Protein AF-A0A2G5L0D1-F1 (afdb_monomer_lite)

Sequence (98 aa):
MLESGLSLLSIGCGILGAHLTTVLLPRLSFGLTGNTIAGVFGSVFLVKSLGRLGFSPSYIIVDQQVDSPLLLLNLLISLISGFGAVIFSRFIQRQFLP

Secondary structure (DSSP, 8-state):
-HHHHHHHHHHHHHHHHHHHHHHH-GGG--HHHHHHHHHHHHHHHHHHHTGGGTTSHHHHEETTEE-HHHHHHHHHHHHHHHHHHHHHHHHHHHHH--

Foldseek 3Di:
DQLVVLLVLLLVLLLVLLVVLCVVVVVLDPPNVVLSVLSNCLLVVQLVVCVVVQLRSVSQQDPNDGNPVSSVVSSVSSSVSSNVSSVVVSVVCVVPPD

Structure (mmCIF, N/CA/C/O backbone):
data_AF-A0A2G5L0D1-F1
#
_entry.id   AF-A0A2G5L0D1-F1
#
loop_
_atom_site.group_PDB
_atom_site.id
_atom_site.type_symbol
_atom_site.label_atom_id
_atom_site.label_alt_id
_atom_site.label_comp_id
_atom_site.label_asym_id
_atom_site.label_entity_id
_atom_site.label_seq_id
_atom_site.pdbx_PDB_ins_code
_atom_site.Cartn_x
_atom_site.Cartn_y
_atom_site.Cartn_z
_atom_site.occupancy
_atom_site.B_iso_or_equiv
_atom_site.auth_seq_id
_atom_site.auth_comp_id
_atom_site.auth_asym_id
_atom_site.auth_atom_id
_atom_site.pdbx_PDB_model_num
ATOM 1 N N . MET A 1 1 ? 7.032 -13.272 -15.695 1.00 70.06 1 MET A N 1
ATOM 2 C CA . MET A 1 1 ? 7.323 -13.693 -14.299 1.00 70.06 1 MET A CA 1
ATOM 3 C C . MET A 1 1 ? 7.808 -12.531 -13.428 1.00 70.06 1 MET A C 1
ATOM 5 O O . MET A 1 1 ? 7.351 -12.425 -12.296 1.00 70.06 1 MET A O 1
ATOM 9 N N . LEU A 1 2 ? 8.671 -11.635 -13.930 1.00 84.81 2 LEU A N 1
ATOM 10 C CA . LEU A 1 2 ? 9.098 -10.430 -13.194 1.00 84.81 2 LEU A CA 1
ATOM 11 C C . LEU A 1 2 ? 7.937 -9.469 -12.871 1.00 84.81 2 LEU A C 1
ATOM 13 O O . LEU A 1 2 ? 7.798 -9.053 -11.727 1.00 84.81 2 LEU A O 1
ATOM 17 N N . GLU A 1 3 ? 7.048 -9.196 -13.830 1.00 85.31 3 GLU A N 1
ATOM 18 C CA . GLU A 1 3 ? 5.878 -8.312 -13.647 1.00 85.31 3 GLU A CA 1
ATOM 19 C C . GLU A 1 3 ? 4.972 -8.718 -12.476 1.00 85.31 3 GLU A C 1
ATOM 21 O O . GLU A 1 3 ? 4.570 -7.886 -11.661 1.00 85.31 3 GLU A O 1
ATOM 26 N N . SER A 1 4 ? 4.664 -10.013 -12.365 1.00 89.44 4 SER A N 1
ATOM 27 C CA . SER A 1 4 ? 3.878 -10.554 -11.256 1.00 89.44 4 SER A CA 1
ATOM 28 C C . SER A 1 4 ? 4.607 -10.408 -9.917 1.00 89.44 4 SER A C 1
ATOM 30 O O . SER A 1 4 ? 3.968 -10.108 -8.913 1.00 89.44 4 SER A O 1
ATOM 32 N N . GLY A 1 5 ? 5.938 -10.550 -9.894 1.00 91.00 5 GLY A N 1
ATOM 33 C CA . GLY A 1 5 ? 6.747 -10.318 -8.694 1.00 91.00 5 GLY A CA 1
ATOM 34 C C . GLY A 1 5 ? 6.733 -8.853 -8.252 1.00 91.00 5 GLY A C 1
ATOM 35 O O . GLY A 1 5 ? 6.498 -8.571 -7.080 1.00 91.00 5 GLY A O 1
ATOM 36 N N . LEU A 1 6 ? 6.887 -7.918 -9.194 1.00 91.88 6 LEU A N 1
ATOM 37 C CA . LEU A 1 6 ? 6.770 -6.479 -8.927 1.00 91.88 6 LEU A CA 1
ATOM 38 C C . LEU A 1 6 ? 5.365 -6.100 -8.444 1.00 91.88 6 LEU A C 1
ATOM 40 O O . LEU A 1 6 ? 5.222 -5.291 -7.531 1.00 91.88 6 LEU A O 1
ATOM 44 N N . SER A 1 7 ? 4.329 -6.725 -9.007 1.00 92.81 7 SER A N 1
ATOM 45 C CA . SER A 1 7 ? 2.946 -6.518 -8.563 1.00 92.81 7 SER A CA 1
ATOM 46 C C . SER A 1 7 ? 2.754 -6.955 -7.108 1.00 92.81 7 SER A C 1
ATOM 48 O O . SER A 1 7 ? 2.171 -6.218 -6.316 1.00 92.81 7 SER A O 1
ATOM 50 N N . LEU A 1 8 ? 3.281 -8.125 -6.731 1.00 95.06 8 LEU A N 1
ATOM 51 C CA . LEU A 1 8 ? 3.222 -8.619 -5.353 1.00 95.06 8 LEU A CA 1
ATOM 52 C C . LEU A 1 8 ? 4.034 -7.746 -4.392 1.00 95.06 8 LEU A C 1
ATOM 54 O O . LEU A 1 8 ? 3.566 -7.464 -3.291 1.00 95.06 8 LEU A O 1
ATOM 58 N N . LEU A 1 9 ? 5.213 -7.277 -4.811 1.00 94.88 9 LEU A N 1
ATOM 59 C CA . LEU A 1 9 ? 6.031 -6.351 -4.026 1.00 94.88 9 LEU A CA 1
ATOM 60 C C . LEU A 1 9 ? 5.286 -5.035 -3.774 1.00 94.88 9 LEU A C 1
ATOM 62 O O . LEU A 1 9 ? 5.251 -4.548 -2.644 1.00 94.88 9 LEU A O 1
ATOM 66 N N . SER A 1 10 ? 4.643 -4.500 -4.813 1.00 95.00 10 SER A N 1
ATOM 67 C CA . SER A 1 10 ? 3.805 -3.308 -4.717 1.00 95.00 10 SER A CA 1
ATOM 68 C C . SER A 1 10 ? 2.672 -3.517 -3.712 1.00 95.00 10 SER A C 1
ATOM 70 O O . SER A 1 10 ? 2.551 -2.737 -2.771 1.00 95.00 10 SER A O 1
ATOM 72 N N . ILE A 1 11 ? 1.911 -4.612 -3.817 1.00 96.62 11 ILE A N 1
ATOM 73 C CA . ILE A 1 11 ? 0.835 -4.944 -2.866 1.00 96.62 11 ILE A CA 1
ATOM 74 C C . ILE A 1 11 ? 1.376 -5.084 -1.435 1.00 96.62 11 ILE A C 1
ATOM 76 O O . ILE A 1 11 ? 0.780 -4.557 -0.497 1.00 96.62 11 ILE A O 1
ATOM 80 N N . GLY A 1 12 ? 2.523 -5.745 -1.259 1.00 97.69 12 GLY A N 1
ATOM 81 C CA . GLY A 1 12 ? 3.194 -5.867 0.035 1.00 97.69 12 GLY A CA 1
ATOM 82 C C . GLY A 1 12 ? 3.527 -4.505 0.648 1.00 97.69 12 GLY A C 1
ATOM 83 O O . GLY A 1 12 ? 3.234 -4.271 1.819 1.00 97.69 12 GLY A O 1
ATOM 84 N N . CYS A 1 13 ? 4.045 -3.570 -0.153 1.00 97.56 13 CYS A N 1
ATOM 85 C CA . CYS A 1 13 ? 4.254 -2.181 0.266 1.00 97.56 13 CYS A CA 1
ATOM 86 C C . CYS A 1 13 ? 2.945 -1.496 0.694 1.00 97.56 13 CYS A C 1
ATOM 88 O O . CYS A 1 13 ? 2.915 -0.809 1.712 1.00 97.56 13 CYS A O 1
ATOM 90 N N . GLY A 1 14 ? 1.845 -1.731 -0.021 1.00 97.88 14 GLY A N 1
ATOM 91 C CA . GLY A 1 14 ? 0.525 -1.218 0.355 1.00 97.88 14 GLY A CA 1
ATOM 92 C C . GLY A 1 14 ? 0.040 -1.750 1.704 1.00 97.88 14 GLY A C 1
ATOM 93 O O . GLY A 1 14 ? -0.432 -0.987 2.549 1.00 97.88 14 GLY A O 1
ATOM 94 N N . ILE A 1 15 ? 0.218 -3.050 1.951 1.00 98.44 15 ILE A N 1
ATOM 95 C CA . ILE A 1 15 ? -0.083 -3.678 3.246 1.00 98.44 15 ILE A CA 1
ATOM 96 C C . ILE A 1 15 ? 0.764 -3.050 4.361 1.00 98.44 15 ILE A C 1
ATOM 98 O O . ILE A 1 15 ? 0.226 -2.711 5.417 1.00 98.44 15 ILE A O 1
ATOM 102 N N . LEU A 1 16 ? 2.065 -2.844 4.129 1.00 98.19 16 LEU A N 1
ATOM 103 C CA . LEU A 1 16 ? 2.944 -2.173 5.091 1.00 98.19 16 LEU A CA 1
ATOM 104 C C . LEU A 1 16 ? 2.464 -0.752 5.400 1.00 98.19 16 LEU A C 1
ATOM 106 O O . LEU A 1 16 ? 2.408 -0.378 6.569 1.00 98.19 16 LEU A O 1
ATOM 110 N N . GLY A 1 17 ? 2.058 0.015 4.385 1.00 97.62 17 GLY A N 1
ATOM 111 C CA . GLY A 1 17 ? 1.515 1.363 4.565 1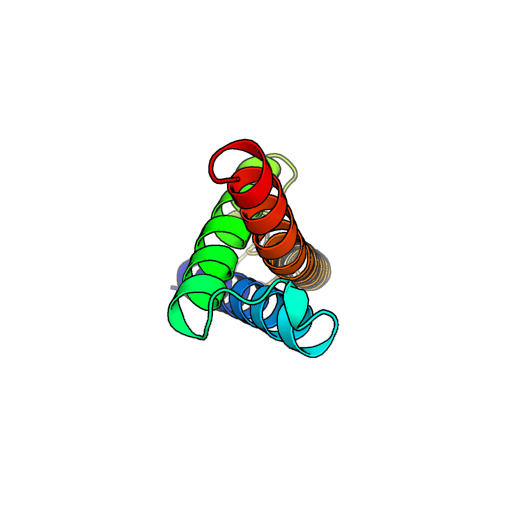.00 97.62 17 GLY A CA 1
ATOM 112 C C . GLY A 1 17 ? 0.255 1.374 5.433 1.00 97.62 17 GLY A C 1
ATOM 113 O O . GLY A 1 17 ? 0.138 2.179 6.361 1.00 97.62 17 GLY A O 1
ATOM 114 N N . ALA A 1 18 ? -0.660 0.432 5.202 1.00 98.12 18 ALA A N 1
ATOM 115 C CA . ALA A 1 18 ? -1.871 0.292 6.005 1.00 98.12 18 ALA A CA 1
ATOM 116 C C . ALA A 1 18 ? -1.566 -0.049 7.475 1.00 98.12 18 ALA A C 1
ATOM 118 O O . ALA A 1 18 ? -2.099 0.593 8.381 1.00 98.12 18 ALA A O 1
ATOM 119 N N . HIS A 1 19 ? -0.664 -0.999 7.740 1.00 98.12 19 HIS A N 1
ATOM 120 C CA . HIS A 1 19 ? -0.281 -1.336 9.117 1.00 98.12 19 HIS A CA 1
ATOM 121 C C . HIS A 1 19 ? 0.486 -0.204 9.799 1.00 98.12 19 HIS A C 1
ATOM 123 O O . HIS A 1 19 ? 0.166 0.133 10.941 1.00 98.12 19 HIS A O 1
ATOM 129 N N . LEU A 1 20 ? 1.411 0.457 9.095 1.00 97.62 20 LEU A N 1
ATOM 130 C CA . LEU A 1 20 ? 2.136 1.622 9.605 1.00 97.62 20 LEU A CA 1
ATOM 131 C C . LEU A 1 20 ? 1.174 2.739 10.023 1.00 97.62 20 LEU A C 1
ATOM 133 O O . LEU A 1 20 ? 1.342 3.339 11.082 1.00 97.62 20 LEU A O 1
ATOM 137 N N . THR A 1 21 ? 0.113 2.963 9.246 1.00 96.88 21 THR A N 1
ATOM 138 C CA . THR A 1 21 ? -0.948 3.923 9.594 1.00 96.88 21 THR A CA 1
ATOM 139 C C . THR A 1 21 ? -1.545 3.623 10.949 1.00 96.88 21 THR A C 1
ATOM 141 O O . THR A 1 21 ? -1.769 4.534 11.731 1.00 96.88 21 THR A O 1
ATOM 144 N N . THR A 1 22 ? -1.787 2.354 11.255 1.00 94.38 22 THR A N 1
ATOM 145 C CA . THR A 1 22 ? -2.395 1.962 12.530 1.00 94.38 22 THR A CA 1
ATOM 146 C C . THR A 1 22 ? -1.409 1.930 13.689 1.00 94.38 22 THR A C 1
ATOM 148 O O . THR A 1 22 ? -1.830 2.063 14.833 1.00 94.38 22 THR A O 1
ATOM 151 N N . VAL A 1 23 ? -0.106 1.844 13.412 1.00 96.31 23 VAL A N 1
ATOM 152 C CA . VAL A 1 23 ? 0.941 2.097 14.412 1.00 96.31 23 VAL A CA 1
ATOM 153 C C . VAL A 1 23 ? 0.986 3.587 14.770 1.00 96.31 23 VAL A C 1
ATOM 155 O O . VAL A 1 23 ? 1.030 3.931 15.947 1.00 96.31 23 VAL A O 1
ATOM 158 N N . LEU A 1 24 ? 0.917 4.476 13.771 1.00 96.81 24 LEU A N 1
ATOM 159 C CA . LEU A 1 24 ? 0.946 5.933 13.968 1.00 96.81 24 LEU A CA 1
ATOM 160 C C . LEU A 1 24 ? -0.387 6.496 14.491 1.00 96.81 24 LEU A C 1
ATOM 162 O O . LEU A 1 24 ? -0.411 7.431 15.288 1.00 96.81 24 LEU A O 1
ATOM 166 N N . LEU A 1 25 ? -1.508 5.924 14.048 1.00 96.12 25 LEU A N 1
ATOM 167 C CA . LEU A 1 25 ? -2.877 6.353 14.335 1.00 96.12 25 LEU A CA 1
ATOM 168 C C . LEU A 1 25 ? -3.740 5.152 14.779 1.00 96.12 25 LEU A C 1
ATOM 170 O O . LEU A 1 25 ? -4.657 4.743 14.058 1.00 96.12 25 LEU A O 1
ATOM 174 N N . PRO A 1 26 ? -3.531 4.607 15.995 1.00 94.56 26 PRO A N 1
ATOM 175 C CA . PRO A 1 26 ? -4.217 3.392 16.460 1.00 94.56 26 PRO A CA 1
ATOM 176 C C . PRO A 1 26 ? -5.749 3.473 16.446 1.00 94.56 26 PRO A C 1
ATOM 178 O O . PRO A 1 26 ? -6.435 2.469 16.267 1.00 94.56 26 PRO A O 1
ATOM 181 N N . ARG A 1 27 ? -6.309 4.686 16.567 1.00 93.56 27 ARG A N 1
ATOM 182 C CA . ARG A 1 27 ? -7.763 4.955 16.546 1.00 93.56 27 ARG A CA 1
ATOM 183 C C . ARG A 1 27 ? -8.440 4.628 15.208 1.00 93.56 27 ARG A C 1
ATOM 185 O O . ARG A 1 27 ? -9.674 4.560 15.151 1.00 93.56 27 ARG A O 1
ATOM 192 N N . LEU A 1 28 ? -7.655 4.491 14.140 1.00 95.12 28 LEU A N 1
ATOM 193 C CA . LEU A 1 28 ? -8.122 4.162 12.793 1.00 95.12 28 LEU A CA 1
ATOM 194 C C . LEU A 1 28 ? -8.016 2.662 12.481 1.00 95.12 28 LEU A C 1
ATOM 196 O O . LEU A 1 28 ? -8.341 2.261 11.371 1.00 95.12 28 LEU A O 1
ATOM 200 N N . SER A 1 29 ? -7.555 1.842 13.430 1.00 94.31 29 SER A N 1
ATOM 201 C CA . SER A 1 29 ? -7.334 0.416 13.199 1.00 94.31 29 SER A CA 1
ATOM 202 C C . SER A 1 29 ? -8.630 -0.359 12.968 1.00 94.31 29 SER A C 1
ATOM 204 O O . SER A 1 29 ? -9.603 -0.202 13.706 1.00 94.31 29 SER A O 1
ATOM 206 N N . PHE A 1 30 ? -8.591 -1.252 11.979 1.00 94.31 30 PHE A N 1
ATOM 207 C CA . PHE A 1 30 ? -9.617 -2.255 11.684 1.00 94.31 30 PHE A CA 1
ATOM 208 C C . PHE A 1 30 ? -9.160 -3.675 12.063 1.00 94.31 30 PHE A C 1
ATOM 210 O O . PHE A 1 30 ? -9.718 -4.668 11.594 1.00 94.31 30 PHE A O 1
ATOM 217 N N . GLY A 1 31 ? -8.117 -3.783 12.894 1.00 95.25 31 GLY A N 1
ATOM 218 C CA . GLY A 1 31 ? -7.464 -5.050 13.214 1.00 95.25 31 GLY A CA 1
ATOM 219 C C . GLY A 1 31 ? -6.611 -5.588 12.060 1.00 95.25 31 GLY A C 1
ATOM 220 O O . GLY A 1 31 ? -6.540 -5.003 10.980 1.00 95.25 31 GLY A O 1
ATOM 221 N N . LEU A 1 32 ? -5.952 -6.729 12.287 1.00 95.62 32 LEU A N 1
ATOM 222 C CA . LEU A 1 32 ? -4.973 -7.289 11.347 1.00 95.62 32 LEU A CA 1
ATOM 223 C C . LEU A 1 32 ? -5.572 -7.520 9.949 1.00 95.62 32 LEU A C 1
ATOM 225 O O . LEU A 1 32 ? -5.021 -7.066 8.943 1.00 95.62 32 LEU A O 1
ATOM 229 N N . THR A 1 33 ? -6.719 -8.199 9.894 1.00 97.00 33 THR A N 1
ATOM 230 C CA . THR A 1 33 ? -7.395 -8.553 8.641 1.00 97.00 33 THR A CA 1
ATOM 231 C C . THR A 1 33 ? -7.912 -7.316 7.914 1.00 97.00 33 THR A C 1
ATOM 233 O O . THR A 1 33 ? -7.645 -7.159 6.725 1.00 97.00 33 THR A O 1
ATOM 236 N N . GLY A 1 34 ? -8.593 -6.405 8.620 1.00 96.94 34 GLY A N 1
ATOM 237 C CA . GLY A 1 34 ? -9.159 -5.195 8.019 1.00 96.94 34 GLY A CA 1
ATOM 238 C C . GLY A 1 34 ? -8.090 -4.270 7.440 1.00 96.94 34 GLY A C 1
ATOM 239 O O . GLY A 1 34 ? -8.215 -3.827 6.300 1.00 96.94 34 GLY A O 1
ATOM 240 N N . ASN A 1 35 ? -6.990 -4.057 8.169 1.00 97.44 35 ASN A N 1
ATOM 241 C CA . ASN A 1 35 ? -5.867 -3.248 7.688 1.00 97.44 35 ASN A CA 1
ATOM 242 C C . ASN A 1 35 ? -5.199 -3.883 6.461 1.00 97.44 35 ASN A C 1
ATOM 244 O O . ASN A 1 35 ? -4.851 -3.184 5.515 1.00 97.44 35 ASN A O 1
ATOM 248 N N . THR A 1 36 ? -5.055 -5.211 6.448 1.00 98.00 36 THR A N 1
ATOM 249 C CA . THR A 1 36 ? -4.467 -5.929 5.308 1.00 98.00 36 THR A CA 1
ATOM 250 C C . THR A 1 36 ? -5.347 -5.803 4.066 1.00 98.00 36 THR A C 1
ATOM 252 O O . THR A 1 36 ? -4.842 -5.471 2.998 1.00 98.00 36 THR A O 1
ATOM 255 N N . ILE A 1 37 ? -6.665 -5.989 4.204 1.00 97.88 37 ILE A N 1
ATOM 256 C CA . ILE A 1 37 ? -7.630 -5.795 3.110 1.00 97.88 37 ILE A CA 1
ATOM 257 C C . ILE A 1 37 ? -7.560 -4.353 2.592 1.00 97.88 37 ILE A C 1
ATOM 259 O O . ILE A 1 37 ? -7.436 -4.147 1.385 1.00 97.88 37 ILE A O 1
ATOM 263 N N . ALA A 1 38 ? -7.566 -3.361 3.488 1.00 97.50 38 ALA A N 1
ATOM 264 C CA . ALA A 1 38 ? -7.439 -1.954 3.112 1.00 97.50 38 ALA A CA 1
ATOM 265 C C . ALA A 1 38 ? -6.128 -1.678 2.356 1.00 97.50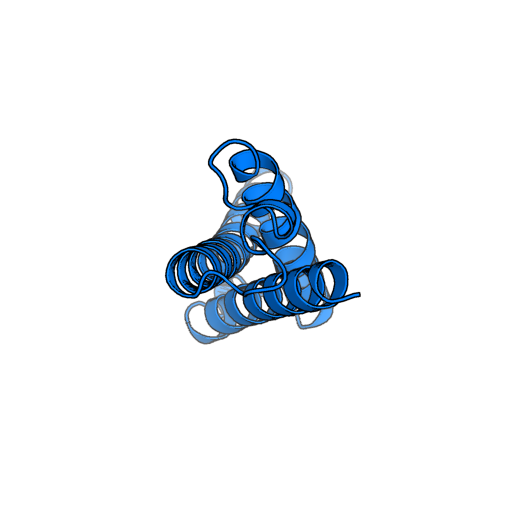 38 ALA A C 1
ATOM 267 O O . ALA A 1 38 ? -6.149 -1.003 1.330 1.00 97.50 38 ALA A O 1
ATOM 268 N N . GLY A 1 39 ? -5.003 -2.243 2.802 1.00 97.50 39 GLY A N 1
ATOM 269 C CA . GLY A 1 39 ? -3.707 -2.105 2.134 1.00 97.50 39 GLY A CA 1
ATOM 270 C C . GLY A 1 39 ? -3.661 -2.745 0.745 1.00 97.50 39 GLY A C 1
ATOM 271 O O . G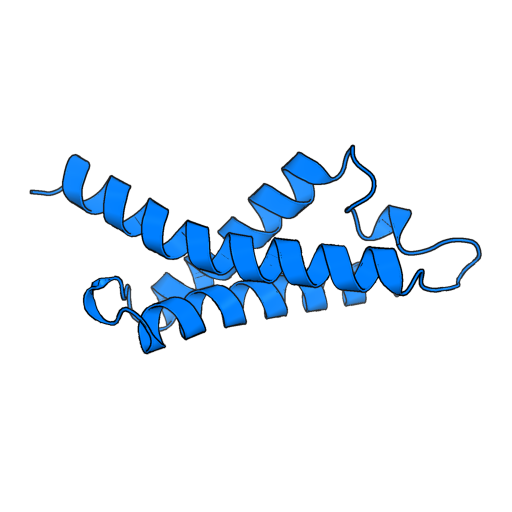LY A 1 39 ? -3.188 -2.117 -0.204 1.00 97.50 39 GLY A O 1
ATOM 272 N N . VAL A 1 40 ? -4.196 -3.962 0.594 1.00 98.00 40 VAL A N 1
ATOM 273 C CA . VAL A 1 40 ? -4.268 -4.660 -0.703 1.00 98.00 40 VAL A CA 1
ATOM 274 C C . VAL A 1 40 ? -5.140 -3.886 -1.689 1.00 98.00 40 VAL A C 1
ATOM 276 O O . VAL A 1 40 ? -4.694 -3.560 -2.786 1.00 98.00 40 VAL A O 1
ATOM 279 N N . PHE A 1 41 ? -6.380 -3.563 -1.316 1.00 97.31 41 PHE A N 1
ATOM 280 C CA . PHE A 1 41 ? -7.292 -2.887 -2.239 1.00 97.31 41 PHE A CA 1
ATOM 281 C C . PHE A 1 41 ? -6.905 -1.428 -2.477 1.00 97.31 41 PHE A C 1
ATOM 283 O O . PHE A 1 41 ? -7.015 -0.961 -3.608 1.00 97.31 41 PHE A O 1
ATOM 290 N N . GLY A 1 42 ? -6.396 -0.731 -1.459 1.00 95.94 42 GLY A N 1
ATOM 291 C CA . GLY A 1 42 ? -5.881 0.631 -1.583 1.00 95.94 42 GLY A CA 1
ATOM 292 C C . GLY A 1 42 ? -4.758 0.736 -2.609 1.00 95.94 42 GLY A C 1
ATOM 293 O O . GLY A 1 42 ? -4.839 1.550 -3.531 1.00 95.94 42 GLY A O 1
ATOM 294 N N . SER A 1 43 ? -3.759 -0.143 -2.494 1.00 95.25 43 SER A N 1
ATOM 295 C CA . SER A 1 43 ? -2.633 -0.206 -3.434 1.00 95.25 43 SER A CA 1
ATOM 296 C C . SER A 1 43 ? -3.037 -0.570 -4.841 1.00 95.25 43 SER A C 1
ATOM 298 O O . SER A 1 43 ? -2.718 0.170 -5.771 1.00 95.25 43 SER A O 1
ATOM 300 N N . VAL A 1 44 ? -3.803 -1.645 -5.017 1.00 94.56 44 VAL A N 1
ATOM 301 C CA . VAL A 1 44 ? -4.257 -2.047 -6.350 1.00 94.56 44 VAL A CA 1
ATOM 302 C C . VAL A 1 44 ? -5.099 -0.946 -6.996 1.00 94.56 44 VAL A C 1
ATOM 304 O O . VAL A 1 44 ? -4.901 -0.648 -8.173 1.00 94.56 44 VAL A O 1
ATOM 307 N N . PHE A 1 45 ? -6.000 -0.307 -6.246 1.00 94.50 45 PHE A N 1
ATOM 308 C CA . PHE A 1 45 ? -6.853 0.756 -6.770 1.00 94.50 45 PHE A CA 1
ATOM 309 C C . PHE A 1 45 ? -6.040 1.956 -7.265 1.00 94.50 45 PHE A C 1
ATOM 311 O O . PHE A 1 45 ? -6.226 2.391 -8.405 1.00 94.50 45 PHE A O 1
ATOM 318 N N . LEU A 1 46 ? -5.120 2.477 -6.449 1.00 92.44 46 LEU A N 1
ATOM 319 C CA . LEU A 1 46 ? -4.348 3.669 -6.808 1.00 92.44 46 LEU A CA 1
ATOM 320 C C . LEU A 1 46 ? -3.310 3.378 -7.893 1.00 92.44 46 LEU A C 1
ATOM 322 O O . LEU A 1 46 ? -3.243 4.115 -8.874 1.00 92.44 46 LEU A O 1
ATOM 326 N N . VAL A 1 47 ? -2.562 2.276 -7.781 1.00 90.62 47 VAL A N 1
ATOM 327 C CA . VAL A 1 47 ? -1.578 1.873 -8.799 1.00 90.62 47 VAL A CA 1
ATOM 328 C C . VAL A 1 47 ? -2.260 1.629 -10.143 1.00 90.62 47 VAL A C 1
ATOM 330 O O . VAL A 1 47 ? -1.738 2.037 -11.177 1.00 90.62 47 VAL A O 1
ATOM 333 N N . LYS A 1 48 ? -3.452 1.019 -10.160 1.00 90.06 48 LYS A N 1
ATOM 334 C C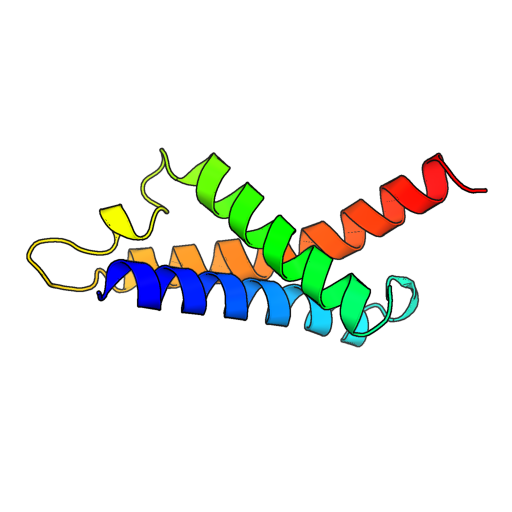A . LYS A 1 48 ? -4.186 0.782 -11.408 1.00 90.06 48 LYS A CA 1
ATOM 335 C C . LYS A 1 48 ? -4.791 2.059 -11.983 1.00 90.06 48 LYS A C 1
ATOM 337 O O . LYS A 1 48 ? -4.725 2.255 -13.195 1.00 90.06 48 LYS A O 1
ATOM 342 N N . SER A 1 49 ? -5.313 2.942 -11.134 1.00 89.44 49 SER A N 1
ATOM 343 C CA . SER A 1 49 ? -5.841 4.248 -11.557 1.00 89.44 49 SER A CA 1
ATOM 344 C C . SER A 1 49 ? -4.746 5.127 -12.163 1.00 89.44 49 SER A C 1
ATOM 346 O O . SER A 1 49 ? -4.950 5.750 -13.202 1.00 89.44 49 SER A O 1
ATOM 348 N N . LEU A 1 50 ? -3.555 5.116 -11.563 1.00 87.12 50 LEU A N 1
ATOM 349 C CA . LEU A 1 50 ? -2.386 5.845 -12.050 1.00 87.12 50 LEU A CA 1
ATOM 350 C C . LEU A 1 50 ? -1.559 5.039 -13.066 1.00 87.12 50 LEU A C 1
ATOM 352 O O . LEU A 1 50 ? -0.573 5.539 -13.597 1.00 87.12 50 LEU A O 1
ATOM 356 N N . GLY A 1 51 ? -1.964 3.813 -13.406 1.00 80.88 51 GLY A N 1
ATOM 357 C CA . GLY A 1 51 ? -1.212 2.931 -14.301 1.00 80.88 51 GLY A CA 1
ATOM 358 C C . GLY A 1 51 ? -1.004 3.520 -15.698 1.00 80.88 51 GLY A C 1
ATOM 359 O O . GLY A 1 51 ? 0.024 3.268 -16.316 1.00 80.88 51 GLY A O 1
ATOM 360 N N . ARG A 1 52 ? -1.928 4.376 -16.161 1.00 79.88 52 ARG A N 1
ATOM 361 C CA . ARG A 1 52 ? -1.817 5.115 -17.435 1.00 79.88 52 ARG A CA 1
ATOM 362 C C . ARG A 1 52 ? -0.733 6.199 -17.433 1.00 79.88 52 ARG A C 1
ATOM 364 O O . ARG A 1 52 ? -0.346 6.649 -18.501 1.00 79.88 52 ARG A O 1
ATOM 371 N N . LEU A 1 53 ? -0.248 6.603 -16.258 1.00 80.12 53 LEU A N 1
ATOM 372 C CA . LEU A 1 53 ? 0.858 7.550 -16.092 1.00 80.12 53 LEU A CA 1
ATOM 373 C C . LEU A 1 53 ? 2.228 6.848 -16.045 1.00 80.12 53 LEU A C 1
ATOM 375 O O . LEU A 1 53 ? 3.222 7.483 -15.719 1.00 80.12 53 LEU A O 1
ATOM 379 N N . GLY A 1 54 ? 2.286 5.544 -16.347 1.00 75.75 54 GLY A N 1
ATOM 380 C CA . GLY A 1 54 ? 3.533 4.774 -16.366 1.00 75.75 54 GLY A CA 1
ATOM 381 C C . GLY A 1 54 ? 3.848 4.032 -15.065 1.00 75.75 54 GLY A C 1
ATOM 382 O O . GLY A 1 54 ? 4.902 3.422 -14.954 1.00 75.75 54 GLY A O 1
ATOM 383 N N . PHE A 1 55 ? 2.940 4.020 -14.083 1.00 77.75 55 PHE A N 1
ATOM 384 C CA . PHE A 1 55 ? 3.177 3.350 -12.794 1.00 77.75 55 PHE A CA 1
ATOM 385 C C . PHE A 1 55 ? 2.780 1.872 -12.761 1.00 77.75 55 PHE A C 1
ATOM 387 O O . PHE A 1 55 ? 2.917 1.233 -11.721 1.00 77.75 55 PHE A O 1
ATOM 394 N N . SER A 1 56 ? 2.269 1.305 -13.857 1.00 82.88 56 SER A N 1
ATOM 395 C CA . SER A 1 56 ? 1.991 -0.136 -13.922 1.00 82.88 56 SER A CA 1
ATOM 396 C C . SER A 1 56 ? 3.302 -0.931 -13.978 1.00 82.88 56 SER A C 1
ATOM 398 O O . SER A 1 56 ? 4.210 -0.516 -14.695 1.00 82.88 56 SER A O 1
ATOM 400 N N . PRO A 1 57 ? 3.399 -2.106 -13.330 1.00 80.75 57 PRO A N 1
ATOM 401 C CA . PRO A 1 57 ? 4.555 -3.003 -13.436 1.00 80.75 57 PRO A CA 1
ATOM 402 C C . PRO A 1 57 ? 5.016 -3.302 -14.869 1.00 80.75 57 PRO A C 1
ATOM 404 O O . PRO A 1 57 ? 6.208 -3.467 -15.102 1.00 80.75 57 PRO A O 1
ATOM 407 N N . SER A 1 58 ? 4.090 -3.302 -15.830 1.00 81.12 58 SER A N 1
ATOM 408 C CA . SER A 1 58 ? 4.366 -3.462 -17.265 1.00 81.12 58 SER A CA 1
ATOM 409 C C . SER A 1 58 ? 5.187 -2.322 -17.884 1.00 81.12 58 SER A C 1
ATOM 411 O O . SER A 1 58 ? 5.826 -2.527 -18.902 1.00 81.12 58 SER A O 1
ATOM 413 N N . TYR A 1 59 ? 5.156 -1.120 -17.299 1.00 81.88 59 TYR A N 1
ATOM 414 C CA . TYR A 1 59 ? 5.960 0.031 -17.735 1.00 81.88 59 TYR A CA 1
ATOM 415 C C . TYR A 1 59 ? 7.291 0.141 -16.979 1.00 81.88 59 TYR A C 1
ATOM 417 O O . TYR A 1 59 ? 8.191 0.835 -17.433 1.00 81.88 59 TYR A O 1
ATOM 425 N N . ILE A 1 60 ? 7.418 -0.539 -15.835 1.00 84.81 60 ILE A N 1
ATOM 426 C CA . ILE A 1 60 ? 8.650 -0.578 -15.029 1.00 84.81 60 ILE A CA 1
ATOM 427 C C . ILE A 1 60 ? 9.691 -1.504 -15.676 1.00 84.81 60 ILE A C 1
ATOM 429 O O . ILE A 1 60 ? 10.890 -1.352 -15.454 1.00 84.81 60 ILE A O 1
ATOM 433 N N . ILE A 1 61 ? 9.237 -2.483 -16.459 1.00 86.00 61 ILE A N 1
ATOM 434 C CA . ILE A 1 61 ? 10.110 -3.415 -17.168 1.00 86.00 61 ILE A CA 1
ATOM 435 C C . ILE A 1 61 ? 10.274 -2.930 -18.605 1.00 86.00 61 ILE A C 1
ATOM 437 O O . ILE A 1 61 ? 9.328 -2.962 -19.388 1.00 86.00 61 ILE A O 1
ATOM 441 N N . VAL A 1 62 ? 11.492 -2.517 -18.948 1.00 82.00 62 VAL A N 1
ATOM 442 C CA . VAL A 1 62 ? 11.885 -2.092 -20.298 1.00 82.00 62 VAL A CA 1
ATOM 443 C C . VAL A 1 62 ? 13.095 -2.925 -20.707 1.00 82.00 62 VAL A C 1
ATOM 445 O O . VAL A 1 62 ? 14.054 -3.025 -19.949 1.00 82.00 62 VAL A O 1
ATOM 448 N N . ASP A 1 63 ? 13.034 -3.590 -21.864 1.00 81.56 63 ASP A N 1
ATOM 449 C CA . ASP A 1 63 ? 14.115 -4.444 -22.389 1.00 81.56 63 ASP A CA 1
ATOM 450 C C . ASP A 1 63 ? 14.657 -5.485 -21.384 1.00 81.56 63 ASP A C 1
ATOM 452 O O . ASP A 1 63 ? 15.855 -5.746 -21.298 1.00 81.56 63 ASP A O 1
ATOM 456 N N . GLN A 1 64 ? 13.756 -6.097 -20.601 1.00 78.81 64 GLN A N 1
ATOM 457 C CA . GLN A 1 64 ? 14.061 -7.039 -19.506 1.00 78.81 64 GLN A CA 1
ATOM 458 C C . GLN A 1 64 ? 14.861 -6.449 -18.332 1.00 78.81 64 GLN A C 1
ATOM 460 O O . GLN A 1 64 ? 15.247 -7.182 -17.420 1.00 78.81 64 GLN A O 1
ATOM 465 N N . GLN A 1 65 ? 15.067 -5.135 -18.311 1.00 84.25 65 GLN A N 1
ATOM 466 C CA . GLN A 1 65 ? 15.665 -4.416 -17.198 1.00 84.25 65 GLN A CA 1
ATOM 467 C C . GLN A 1 65 ? 14.586 -3.732 -16.360 1.00 84.25 65 GLN A C 1
ATOM 469 O O . GLN A 1 65 ? 13.508 -3.385 -16.842 1.00 84.25 65 GLN A O 1
ATOM 474 N N . VAL A 1 66 ? 14.877 -3.580 -15.071 1.00 86.62 66 VAL A N 1
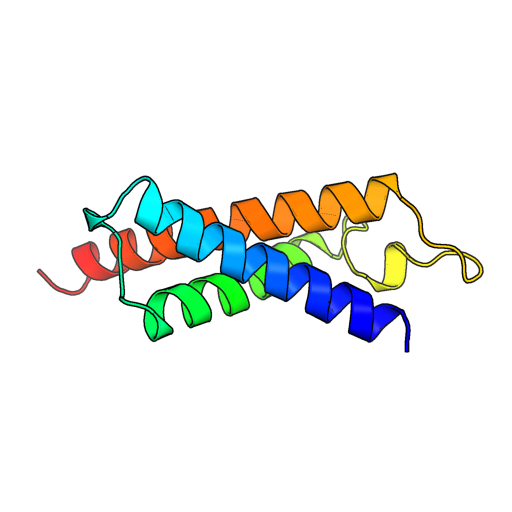ATOM 475 C CA . VAL A 1 66 ? 13.995 -2.895 -14.128 1.00 86.62 66 VAL A CA 1
ATOM 476 C C . VAL A 1 66 ? 14.400 -1.432 -14.066 1.00 86.62 66 VAL A C 1
ATOM 478 O O . VAL A 1 66 ? 15.503 -1.101 -13.626 1.00 86.62 66 VAL A O 1
ATOM 481 N N . ASP A 1 67 ? 13.478 -0.559 -14.451 1.00 91.38 67 ASP A N 1
ATOM 482 C CA . ASP A 1 67 ? 13.613 0.872 -14.248 1.00 91.38 67 ASP A CA 1
ATOM 483 C C . ASP A 1 67 ? 13.474 1.182 -12.745 1.00 91.38 67 ASP A C 1
ATOM 485 O O . ASP A 1 67 ? 12.394 1.145 -12.148 1.00 91.38 67 ASP A O 1
ATOM 489 N N . SER A 1 68 ? 14.619 1.424 -12.107 1.00 89.00 68 SER A N 1
ATOM 490 C CA . SER A 1 68 ? 14.716 1.675 -10.666 1.00 89.00 68 SER A CA 1
ATOM 491 C C . SER A 1 68 ? 13.927 2.908 -10.193 1.00 89.00 68 SER A C 1
ATOM 493 O O . SER A 1 68 ? 13.234 2.791 -9.177 1.00 89.00 68 SER A O 1
ATOM 495 N N . PRO A 1 69 ? 13.983 4.083 -10.860 1.00 90.62 69 PRO A N 1
ATOM 496 C CA . PRO A 1 69 ? 13.183 5.230 -10.434 1.00 90.62 69 PRO A CA 1
ATOM 497 C C . PRO A 1 69 ? 11.674 4.997 -10.573 1.00 90.62 69 PRO A C 1
ATOM 499 O O . PRO A 1 69 ? 10.930 5.356 -9.654 1.00 90.62 69 PRO A O 1
ATOM 502 N N . LEU A 1 70 ? 11.207 4.352 -11.649 1.00 90.25 70 LEU A N 1
ATOM 503 C CA . LEU A 1 70 ? 9.786 4.010 -11.784 1.00 90.25 70 LEU A CA 1
ATOM 504 C C . LEU A 1 70 ? 9.343 2.994 -10.724 1.00 90.25 70 LEU A C 1
ATOM 506 O O . LEU A 1 70 ? 8.246 3.119 -10.172 1.00 90.25 70 LEU A O 1
ATOM 510 N N . LEU A 1 71 ? 10.201 2.025 -10.390 1.00 91.50 71 LEU A N 1
ATOM 511 C CA . LEU A 1 71 ? 9.945 1.081 -9.307 1.00 91.50 71 LEU A CA 1
ATOM 512 C C . LEU A 1 71 ? 9.810 1.789 -7.958 1.00 91.50 71 LEU A C 1
ATOM 514 O O . LEU A 1 71 ? 8.833 1.560 -7.247 1.00 91.50 71 LEU A O 1
ATOM 518 N N . LEU A 1 72 ? 10.756 2.663 -7.607 1.00 93.06 72 LEU A N 1
ATOM 519 C CA . LEU A 1 72 ? 10.706 3.408 -6.349 1.00 93.06 72 LEU A CA 1
ATOM 520 C C . LEU A 1 72 ? 9.409 4.215 -6.242 1.00 93.06 72 LEU A C 1
ATOM 522 O O . LEU A 1 72 ? 8.741 4.187 -5.209 1.00 93.06 72 LEU A O 1
ATOM 526 N N . LEU A 1 73 ? 9.020 4.891 -7.322 1.00 92.06 73 LEU A N 1
ATOM 527 C CA . LEU A 1 73 ? 7.802 5.689 -7.352 1.00 92.06 73 LEU A CA 1
ATOM 528 C C . LEU A 1 73 ? 6.538 4.822 -7.238 1.00 92.06 73 LEU A C 1
ATOM 530 O O . LEU A 1 73 ? 5.631 5.175 -6.486 1.00 92.06 73 LEU A O 1
ATOM 534 N N . ASN A 1 74 ? 6.499 3.654 -7.892 1.00 93.69 74 ASN A N 1
ATOM 535 C CA . ASN A 1 74 ? 5.421 2.677 -7.716 1.00 93.69 74 ASN A CA 1
ATOM 536 C C . ASN A 1 74 ? 5.288 2.233 -6.249 1.00 93.69 74 ASN A C 1
ATOM 538 O O . ASN A 1 74 ? 4.180 2.222 -5.710 1.00 93.69 74 ASN A O 1
ATOM 542 N N . LEU A 1 75 ? 6.405 1.914 -5.589 1.00 94.81 75 LEU A N 1
ATOM 543 C CA . LEU A 1 75 ? 6.408 1.490 -4.188 1.00 94.81 75 LEU A CA 1
ATOM 544 C C . LEU A 1 75 ? 5.955 2.613 -3.248 1.00 94.81 75 LEU A C 1
ATOM 546 O O . LEU A 1 75 ? 5.162 2.357 -2.344 1.00 94.81 75 LEU A O 1
ATOM 550 N N . LEU A 1 76 ? 6.388 3.856 -3.485 1.00 94.88 76 LEU A N 1
ATOM 551 C CA . LEU A 1 76 ? 5.947 5.022 -2.712 1.00 94.88 76 LEU A CA 1
ATOM 552 C C . LEU A 1 76 ? 4.446 5.279 -2.870 1.00 94.88 76 LEU A C 1
ATOM 554 O O . LEU A 1 76 ? 3.747 5.463 -1.875 1.00 94.88 76 LEU A O 1
ATOM 558 N N . ILE A 1 77 ? 3.935 5.246 -4.104 1.00 94.88 77 ILE A N 1
ATOM 559 C CA . ILE A 1 77 ? 2.498 5.382 -4.379 1.00 94.88 77 ILE A CA 1
ATOM 560 C C . ILE A 1 77 ? 1.724 4.271 -3.672 1.00 94.88 77 ILE A C 1
ATOM 562 O O . ILE A 1 77 ? 0.710 4.543 -3.029 1.00 94.88 77 ILE A O 1
ATOM 566 N N . SER A 1 78 ? 2.213 3.033 -3.743 1.00 96.12 78 SER A N 1
ATOM 567 C CA . SER A 1 78 ? 1.580 1.906 -3.069 1.00 96.12 78 SER A CA 1
ATOM 568 C C . SER A 1 78 ? 1.561 2.084 -1.546 1.00 96.12 78 SER A C 1
ATOM 570 O O . SER A 1 78 ? 0.511 1.955 -0.917 1.00 96.12 78 SER A O 1
ATOM 572 N N . LEU A 1 79 ? 2.674 2.493 -0.938 1.00 97.12 79 LEU A N 1
ATOM 573 C CA . LEU A 1 79 ? 2.742 2.773 0.496 1.00 97.12 79 LEU A CA 1
ATOM 574 C C . LEU A 1 79 ? 1.737 3.866 0.913 1.00 97.12 79 LEU A C 1
ATOM 576 O O . LEU A 1 79 ? 0.955 3.670 1.847 1.00 97.12 79 LEU A O 1
ATOM 580 N N . ILE A 1 80 ? 1.714 4.992 0.189 1.00 96.56 80 ILE A N 1
ATOM 581 C CA . ILE A 1 80 ? 0.799 6.119 0.442 1.00 96.56 80 ILE A CA 1
ATOM 582 C C . ILE A 1 80 ? -0.656 5.685 0.265 1.00 96.56 80 ILE A C 1
ATOM 584 O O . ILE A 1 80 ? -1.523 6.069 1.047 1.00 96.56 80 ILE A O 1
ATOM 588 N N . SER A 1 81 ? -0.937 4.863 -0.740 1.00 96.12 81 SER A N 1
ATOM 589 C CA . SER A 1 81 ? -2.287 4.373 -0.995 1.00 96.12 81 SER A CA 1
ATOM 590 C C . SER A 1 81 ? -2.801 3.448 0.107 1.00 96.12 81 SER A C 1
ATOM 592 O O . SER A 1 81 ? -3.955 3.578 0.504 1.00 96.12 81 SER A O 1
ATOM 594 N N . GLY A 1 82 ? -1.952 2.574 0.660 1.00 96.94 82 GLY A N 1
ATOM 595 C CA . GLY A 1 82 ? -2.298 1.756 1.819 1.00 96.94 82 GLY A CA 1
ATOM 596 C C . GLY A 1 82 ? -2.590 2.615 3.045 1.00 96.94 82 GLY A C 1
ATOM 597 O O . GLY A 1 82 ? -3.560 2.367 3.762 1.00 96.94 82 GLY A O 1
ATOM 598 N N . PHE A 1 83 ? -1.809 3.684 3.230 1.00 97.38 83 PHE A N 1
ATOM 599 C CA . PHE A 1 83 ? -2.046 4.660 4.289 1.00 97.38 83 PHE A CA 1
ATOM 600 C C . PHE A 1 83 ? -3.384 5.389 4.128 1.00 97.38 83 PHE A C 1
ATOM 602 O O . PHE A 1 83 ? -4.223 5.407 5.034 1.00 97.38 83 PHE A O 1
ATOM 609 N N . GLY A 1 84 ? -3.627 5.928 2.934 1.00 96.81 84 GLY A N 1
ATOM 610 C CA . GLY A 1 84 ? -4.869 6.610 2.590 1.00 96.81 84 GLY A CA 1
ATOM 611 C C . GLY A 1 84 ? -6.093 5.699 2.678 1.00 96.81 84 GLY A C 1
ATOM 612 O O . GLY A 1 84 ? -7.143 6.143 3.137 1.00 96.81 84 GLY A O 1
ATOM 613 N N . ALA A 1 85 ? -5.969 4.421 2.314 1.00 97.38 85 ALA A N 1
ATOM 614 C CA . ALA A 1 85 ? -7.078 3.472 2.325 1.00 97.38 85 ALA A CA 1
ATOM 615 C C . ALA A 1 85 ? -7.623 3.206 3.733 1.00 97.38 85 ALA A C 1
ATOM 617 O O . ALA A 1 85 ? -8.840 3.140 3.907 1.00 97.38 85 ALA A O 1
ATOM 618 N N . VAL A 1 86 ? -6.761 3.113 4.750 1.00 97.50 86 VAL A N 1
ATOM 619 C CA . VAL A 1 86 ? -7.198 2.957 6.150 1.00 97.50 86 VAL A CA 1
ATOM 620 C C . VAL A 1 86 ? -7.937 4.207 6.631 1.00 97.50 86 VAL A C 1
ATOM 622 O O . VAL A 1 86 ? -9.026 4.107 7.200 1.00 97.50 86 VAL A O 1
ATOM 625 N N . ILE A 1 87 ? -7.389 5.395 6.352 1.00 96.31 87 ILE A N 1
ATOM 626 C CA . ILE A 1 87 ? -8.020 6.674 6.712 1.00 96.31 87 ILE A CA 1
ATOM 627 C C . ILE A 1 87 ? -9.386 6.808 6.035 1.00 96.31 87 ILE A C 1
ATOM 629 O O . ILE A 1 87 ? -10.380 7.108 6.697 1.00 96.31 87 ILE A O 1
ATOM 633 N N . PHE A 1 88 ? -9.442 6.548 4.730 1.00 95.94 88 PHE A N 1
ATOM 634 C CA . PHE A 1 88 ? -10.658 6.643 3.933 1.00 95.94 88 PHE A CA 1
ATOM 635 C C . PHE A 1 88 ? -11.723 5.647 4.397 1.00 95.94 88 PHE A C 1
ATOM 637 O O . PHE A 1 88 ? -12.883 6.017 4.568 1.00 95.94 88 PHE A O 1
ATOM 644 N N . SER A 1 89 ? -11.326 4.410 4.708 1.00 95.12 89 SER A N 1
ATOM 645 C CA . SER A 1 89 ? -12.236 3.395 5.252 1.00 95.12 89 SER A CA 1
ATOM 646 C C . SER A 1 89 ? -12.852 3.846 6.576 1.00 95.12 89 SER A C 1
ATOM 648 O O . SER A 1 89 ? -14.049 3.675 6.802 1.00 95.12 89 SER A O 1
ATOM 650 N N . ARG A 1 90 ? -12.062 4.481 7.452 1.00 94.88 90 ARG A N 1
ATOM 651 C CA . ARG A 1 90 ? -12.562 5.012 8.730 1.00 94.88 90 ARG A CA 1
ATOM 652 C C . ARG A 1 90 ? -13.459 6.227 8.549 1.00 94.88 90 ARG A C 1
ATOM 654 O O . ARG A 1 90 ? -14.432 6.366 9.287 1.00 94.88 90 ARG A O 1
ATOM 661 N N . PHE A 1 91 ? -13.148 7.085 7.582 1.00 94.00 91 PHE A N 1
ATOM 662 C CA . PHE A 1 91 ? -13.997 8.212 7.211 1.00 94.00 91 PHE A CA 1
ATOM 663 C C . PHE A 1 91 ? -15.380 7.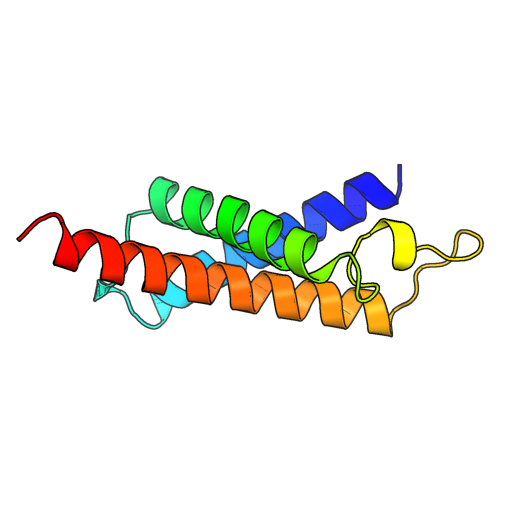732 6.748 1.00 94.00 91 PHE A C 1
ATOM 665 O O . PHE A 1 91 ? -16.385 8.176 7.299 1.00 94.00 91 PHE A O 1
ATOM 672 N N . ILE A 1 92 ? -15.429 6.757 5.832 1.00 93.69 92 ILE A N 1
ATOM 673 C CA . ILE A 1 92 ? -16.685 6.142 5.375 1.00 93.69 92 ILE A CA 1
ATOM 674 C C . ILE A 1 92 ? -17.425 5.503 6.548 1.00 93.69 92 ILE A C 1
ATOM 676 O O . ILE A 1 92 ? -18.611 5.757 6.732 1.00 93.69 92 ILE A O 1
ATOM 680 N N . GLN A 1 93 ? -16.742 4.703 7.370 1.00 93.31 93 GLN A N 1
ATOM 681 C CA . GLN A 1 93 ? -17.392 4.022 8.488 1.00 93.31 93 GLN A CA 1
ATOM 682 C C . GLN A 1 93 ? -18.128 5.007 9.402 1.00 93.31 93 GLN A C 1
ATOM 684 O O . GLN A 1 93 ? -19.274 4.756 9.741 1.00 93.31 93 GLN A O 1
ATOM 689 N N . ARG A 1 94 ? -17.504 6.141 9.745 1.00 91.31 94 ARG A N 1
ATOM 690 C CA . ARG A 1 94 ? -18.128 7.175 10.587 1.00 91.31 94 ARG A CA 1
ATOM 691 C C . ARG A 1 94 ? -19.320 7.868 9.935 1.00 91.31 94 ARG A C 1
ATOM 693 O O . ARG A 1 94 ? -20.182 8.369 10.643 1.00 91.31 94 ARG A O 1
ATOM 700 N N . GLN A 1 95 ? -19.342 7.957 8.609 1.00 91.62 95 GLN A N 1
ATOM 701 C CA . GLN A 1 95 ? -20.445 8.583 7.887 1.00 91.62 95 GLN A CA 1
ATOM 702 C C . GLN A 1 95 ? -21.674 7.666 7.812 1.00 91.62 95 GLN A C 1
ATOM 704 O O . GLN A 1 95 ? -22.797 8.157 7.872 1.00 91.62 95 GLN A O 1
ATOM 709 N N . PHE A 1 96 ? -21.468 6.352 7.666 1.00 85.38 96 PHE A N 1
ATOM 710 C CA . PHE A 1 96 ? -22.552 5.387 7.440 1.00 85.38 96 PHE A CA 1
ATOM 711 C C . PHE A 1 96 ? -22.985 4.611 8.690 1.00 85.38 96 PHE A C 1
ATOM 713 O O . PHE A 1 96 ? -24.110 4.119 8.728 1.00 85.38 96 PHE A O 1
ATOM 720 N N . LEU A 1 97 ? -22.122 4.490 9.700 1.00 71.12 97 LEU A N 1
ATOM 721 C CA . LEU A 1 97 ? -22.411 3.825 10.969 1.00 71.12 97 LEU A CA 1
ATOM 722 C C . LEU A 1 97 ? -22.105 4.809 12.114 1.00 71.12 97 LEU A C 1
ATOM 724 O O . LEU A 1 97 ? -20.921 5.023 12.396 1.00 71.12 97 LEU A O 1
ATOM 728 N N . PRO A 1 98 ? -23.134 5.444 12.714 1.00 58.91 98 PRO A N 1
ATOM 729 C CA . PRO A 1 98 ? -22.956 6.355 13.844 1.00 58.91 98 PRO A CA 1
ATOM 730 C C . PRO A 1 98 ? -22.363 5.657 15.076 1.00 58.91 98 PRO A C 1
ATOM 732 O O . PRO A 1 98 ? -22.652 4.455 15.285 1.00 58.91 98 PRO A O 1
#

pLDDT: mean 91.57, std 7.28, range [58.91, 98.44]

Radius of gyration: 14.3 Å; chains: 1; bounding box: 39×22×39 Å